Protein AF-A0AB33T198-F1 (afdb_monomer_lite)

Organism: NCBI:txid36809

pLDDT: mean 79.43, std 11.39, range [51.12, 93.56]

Structure (mmCIF, N/CA/C/O backbone):
data_AF-A0AB33T198-F1
#
_entry.id   AF-A0AB33T198-F1
#
loop_
_atom_site.group_PDB
_atom_site.id
_atom_site.type_symbol
_atom_site.label_atom_id
_atom_site.label_alt_id
_atom_site.label_comp_id
_atom_site.label_asym_id
_atom_site.label_entity_id
_atom_site.label_seq_id
_atom_site.pdbx_PDB_ins_code
_atom_site.Cartn_x
_atom_site.Cartn_y
_atom_site.Cartn_z
_atom_site.occupancy
_atom_site.B_iso_or_equiv
_atom_site.auth_seq_id
_atom_site.auth_comp_id
_atom_site.auth_asym_id
_atom_site.auth_atom_id
_atom_site.pdbx_PDB_model_num
ATOM 1 N N . MET A 1 1 ? 11.082 -8.237 0.330 1.00 79.19 1 MET A N 1
ATOM 2 C CA . MET A 1 1 ? 9.630 -8.207 0.601 1.00 79.19 1 MET A CA 1
ATOM 3 C C . MET A 1 1 ? 9.448 -7.559 1.955 1.00 79.19 1 MET A C 1
ATOM 5 O O . MET A 1 1 ? 10.213 -7.892 2.850 1.00 79.19 1 MET A O 1
ATOM 9 N N . ILE A 1 2 ? 8.507 -6.631 2.084 1.00 89.19 2 ILE A N 1
ATOM 10 C CA . ILE A 1 2 ? 8.133 -6.022 3.368 1.00 89.19 2 ILE A CA 1
ATOM 11 C C . ILE A 1 2 ? 6.705 -6.474 3.674 1.00 89.19 2 ILE A C 1
ATOM 13 O O . ILE A 1 2 ? 5.869 -6.448 2.773 1.00 89.19 2 ILE A O 1
ATOM 17 N N . SER A 1 3 ? 6.439 -6.882 4.913 1.00 88.75 3 SER A N 1
ATOM 18 C CA . SER A 1 3 ? 5.096 -7.227 5.389 1.00 88.75 3 SER A CA 1
ATOM 19 C C . SER A 1 3 ? 4.738 -6.335 6.569 1.00 88.75 3 SER A C 1
ATOM 21 O O . SER A 1 3 ? 5.548 -6.183 7.483 1.00 88.75 3 SER A O 1
ATOM 23 N N . ILE A 1 4 ? 3.547 -5.744 6.538 1.00 87.69 4 ILE A N 1
ATOM 24 C CA . ILE A 1 4 ? 3.021 -4.894 7.607 1.00 87.69 4 ILE A CA 1
ATOM 25 C C . ILE A 1 4 ? 1.798 -5.610 8.193 1.00 87.69 4 ILE A C 1
ATOM 27 O O . ILE A 1 4 ? 0.813 -5.779 7.464 1.00 87.69 4 ILE A O 1
ATOM 31 N N . PRO A 1 5 ? 1.855 -6.047 9.465 1.00 85.62 5 PRO A N 1
ATOM 32 C CA . PRO A 1 5 ? 0.733 -6.717 10.104 1.00 85.62 5 PRO A CA 1
ATOM 33 C C . PRO A 1 5 ? -0.414 -5.734 10.348 1.00 85.62 5 PRO A C 1
ATOM 35 O O . PRO A 1 5 ? -0.180 -4.579 10.713 1.00 85.62 5 PRO A O 1
ATOM 38 N N . THR A 1 6 ? -1.653 -6.185 10.152 1.00 84.12 6 THR A N 1
ATOM 39 C CA . THR A 1 6 ? -2.857 -5.372 10.411 1.00 84.12 6 THR A CA 1
ATOM 40 C C . THR A 1 6 ? -3.970 -6.210 11.048 1.00 84.12 6 THR A C 1
ATOM 42 O O . THR A 1 6 ? -3.943 -7.433 10.950 1.00 84.12 6 THR A O 1
ATOM 45 N N . ASP A 1 7 ? -4.973 -5.567 11.662 1.00 77.12 7 ASP A N 1
ATOM 46 C CA . ASP A 1 7 ? -6.178 -6.224 12.216 1.00 77.12 7 ASP A CA 1
ATOM 47 C C . ASP A 1 7 ? -7.144 -6.689 11.101 1.00 77.12 7 ASP A C 1
ATOM 49 O O . ASP A 1 7 ? -8.306 -6.287 11.025 1.00 77.12 7 ASP A O 1
ATOM 53 N N . GLY A 1 8 ? -6.643 -7.504 10.176 1.00 80.00 8 GLY A N 1
ATOM 54 C CA . GLY A 1 8 ? -7.364 -7.966 8.999 1.00 80.00 8 GLY A CA 1
ATOM 55 C C . GLY A 1 8 ? -6.451 -8.764 8.078 1.00 80.00 8 GLY A C 1
ATOM 56 O O . GLY A 1 8 ? -5.916 -9.796 8.468 1.00 80.00 8 GLY A O 1
ATOM 57 N N . ALA A 1 9 ? -6.282 -8.296 6.842 1.00 81.75 9 ALA A N 1
ATOM 58 C CA . ALA A 1 9 ? -5.328 -8.887 5.914 1.00 81.75 9 ALA A CA 1
ATOM 59 C C . ALA A 1 9 ? -4.023 -8.087 5.908 1.00 81.75 9 ALA A C 1
ATOM 61 O O . ALA A 1 9 ? -4.041 -6.882 5.640 1.00 81.75 9 ALA A O 1
ATOM 62 N N . ASP A 1 10 ? -2.907 -8.771 6.157 1.00 87.75 10 ASP A N 1
ATOM 63 C CA . ASP A 1 10 ? -1.567 -8.191 6.110 1.00 87.75 10 ASP A CA 1
ATOM 64 C C . ASP A 1 10 ? -1.280 -7.514 4.767 1.00 87.75 10 ASP A C 1
ATOM 66 O O . ASP A 1 10 ? -1.727 -7.950 3.698 1.00 87.75 10 ASP A O 1
ATOM 70 N N . ILE A 1 11 ? -0.506 -6.432 4.832 1.00 88.69 11 ILE A N 1
ATOM 71 C CA . ILE A 1 11 ? -0.071 -5.698 3.648 1.00 88.69 11 ILE A CA 1
ATOM 72 C C . ILE A 1 11 ? 1.305 -6.216 3.242 1.00 88.69 11 ILE A C 1
ATOM 74 O O . ILE A 1 11 ? 2.260 -6.126 4.015 1.00 88.69 11 ILE A O 1
ATOM 78 N N . HIS A 1 12 ? 1.435 -6.699 2.008 1.00 88.94 12 HIS A N 1
ATOM 79 C CA . HIS A 1 12 ? 2.707 -7.166 1.455 1.00 88.94 12 HIS A CA 1
ATOM 80 C C . HIS A 1 12 ? 3.201 -6.241 0.347 1.00 88.94 12 HIS A C 1
ATOM 82 O O . HIS A 1 12 ? 2.492 -5.991 -0.626 1.00 88.94 12 HIS A O 1
ATOM 88 N N . ILE A 1 13 ? 4.446 -5.777 0.456 1.00 91.25 13 ILE A N 1
ATOM 89 C CA . ILE A 1 13 ? 5.114 -4.930 -0.535 1.00 91.25 13 ILE A CA 1
ATOM 90 C C . ILE A 1 13 ? 6.239 -5.729 -1.199 1.00 91.25 13 ILE A C 1
ATOM 92 O O . ILE A 1 13 ? 7.199 -6.172 -0.553 1.00 91.25 13 ILE A O 1
ATOM 96 N N . LEU A 1 14 ? 6.129 -5.900 -2.515 1.00 91.38 14 LEU A N 1
ATOM 97 C CA . LEU A 1 14 ? 7.069 -6.653 -3.341 1.00 91.38 14 LEU A CA 1
ATOM 98 C C . LEU A 1 14 ? 7.721 -5.742 -4.383 1.00 91.38 14 LEU A C 1
ATOM 100 O O . LEU A 1 14 ? 7.030 -5.009 -5.088 1.00 91.38 14 LEU A O 1
ATOM 104 N N . ASN A 1 15 ? 9.045 -5.826 -4.517 1.00 91.31 15 ASN A N 1
ATOM 105 C CA . ASN A 1 15 ? 9.773 -5.158 -5.597 1.00 91.31 15 ASN A CA 1
ATOM 106 C C . ASN A 1 15 ? 9.476 -5.856 -6.927 1.00 91.31 15 ASN A C 1
ATOM 108 O O . ASN A 1 15 ? 9.427 -7.087 -6.987 1.00 91.31 15 ASN A O 1
ATOM 112 N N . ARG A 1 16 ? 9.316 -5.080 -8.000 1.00 90.25 16 ARG A N 1
ATOM 113 C CA . ARG A 1 16 ? 9.127 -5.619 -9.351 1.00 90.25 16 ARG A CA 1
ATOM 114 C C . ARG A 1 16 ? 10.446 -5.601 -10.139 1.00 90.25 16 ARG A C 1
ATOM 116 O O . ARG A 1 16 ? 11.200 -4.641 -10.001 1.00 90.25 16 ARG A O 1
ATOM 123 N N . PRO A 1 17 ? 10.706 -6.593 -11.016 1.00 84.38 17 PRO A N 1
ATOM 124 C CA . PRO A 1 17 ? 11.937 -6.645 -11.819 1.00 84.38 17 PRO A CA 1
ATOM 125 C C . PRO A 1 17 ? 12.141 -5.427 -12.731 1.00 84.38 17 PRO A C 1
ATOM 127 O O . PRO A 1 17 ? 13.265 -5.004 -12.962 1.00 84.38 17 PRO A O 1
ATOM 130 N N . CYS A 1 18 ? 11.051 -4.831 -13.218 1.00 83.12 18 CYS A N 1
ATOM 131 C CA . CYS A 1 18 ? 11.055 -3.628 -14.053 1.00 83.12 18 CYS A CA 1
ATOM 132 C C . CYS A 1 18 ? 11.069 -2.312 -13.248 1.00 83.12 18 CYS A C 1
ATOM 134 O O . CYS A 1 18 ? 10.788 -1.252 -13.802 1.00 83.12 18 CYS A O 1
ATOM 136 N N . GLY A 1 19 ? 11.337 -2.374 -11.940 1.00 85.44 19 GLY A N 1
ATOM 137 C CA . GLY A 1 19 ? 11.218 -1.241 -11.024 1.00 85.44 19 GLY A CA 1
ATOM 138 C C . GLY A 1 19 ? 9.794 -1.021 -10.499 1.00 85.44 19 GLY A C 1
ATOM 139 O O . GLY A 1 19 ? 8.812 -1.564 -11.014 1.00 85.44 19 GLY A O 1
ATOM 140 N N . GLY A 1 20 ? 9.692 -0.221 -9.434 1.00 90.06 20 GLY A N 1
ATOM 141 C CA . GLY A 1 20 ? 8.446 0.000 -8.697 1.00 90.06 20 GLY A CA 1
ATOM 142 C C . GLY A 1 20 ? 8.054 -1.174 -7.793 1.00 90.06 20 GLY A C 1
ATOM 143 O O . GLY A 1 20 ? 8.832 -2.105 -7.561 1.00 90.06 20 GLY A O 1
ATOM 144 N N . TRP A 1 21 ? 6.820 -1.127 -7.287 1.00 93.56 21 TRP A N 1
ATOM 145 C CA . TRP A 1 21 ? 6.322 -2.047 -6.266 1.00 93.56 21 TRP A CA 1
ATOM 146 C C . TRP A 1 21 ? 4.947 -2.613 -6.606 1.00 93.56 21 TRP A C 1
ATOM 148 O O . TRP A 1 21 ? 4.142 -1.998 -7.303 1.00 93.56 21 TRP A O 1
ATOM 158 N N . LYS A 1 22 ? 4.674 -3.807 -6.090 1.00 91.62 22 LYS A N 1
ATOM 159 C CA . LYS A 1 22 ? 3.339 -4.395 -6.000 1.00 91.62 22 LYS A CA 1
ATOM 160 C C . LYS A 1 22 ? 2.953 -4.426 -4.525 1.00 91.62 22 LYS A C 1
ATOM 162 O O . LYS A 1 22 ? 3.690 -5.007 -3.731 1.00 91.62 22 LYS A O 1
ATOM 167 N N . ILE A 1 23 ? 1.831 -3.804 -4.176 1.00 91.25 23 ILE A N 1
ATOM 168 C CA . ILE A 1 23 ? 1.280 -3.799 -2.815 1.00 91.25 23 ILE A CA 1
ATOM 169 C C . ILE A 1 23 ? 0.044 -4.692 -2.819 1.00 91.25 23 ILE A C 1
ATOM 171 O O . ILE A 1 23 ? -0.858 -4.460 -3.619 1.00 91.25 23 ILE A O 1
ATOM 175 N N . PHE A 1 24 ? 0.018 -5.721 -1.978 1.00 91.44 24 PHE A N 1
ATOM 176 C CA . PHE A 1 24 ? -1.069 -6.694 -1.870 1.00 91.44 24 PHE A CA 1
ATOM 177 C C . PHE A 1 24 ? -1.742 -6.595 -0.502 1.00 91.44 24 PHE A C 1
ATOM 179 O O . PHE A 1 24 ? -1.044 -6.480 0.503 1.00 91.44 24 PHE A O 1
ATOM 186 N N . GLN A 1 25 ? -3.072 -6.685 -0.475 1.00 88.50 25 GLN A N 1
ATOM 187 C CA . GLN A 1 25 ? -3.862 -6.798 0.747 1.00 88.50 25 GLN A CA 1
ATOM 188 C C . GLN A 1 25 ? -5.157 -7.572 0.466 1.00 88.50 25 GLN A C 1
ATOM 190 O O . GLN A 1 25 ? -5.908 -7.222 -0.442 1.00 88.50 25 GLN A O 1
ATOM 195 N N . GLY A 1 26 ? -5.429 -8.625 1.243 1.00 82.19 26 GLY A N 1
ATOM 196 C CA . GLY A 1 26 ? -6.737 -9.301 1.258 1.00 82.19 26 GLY A CA 1
ATOM 197 C C . GLY A 1 26 ? -7.232 -9.832 -0.094 1.00 82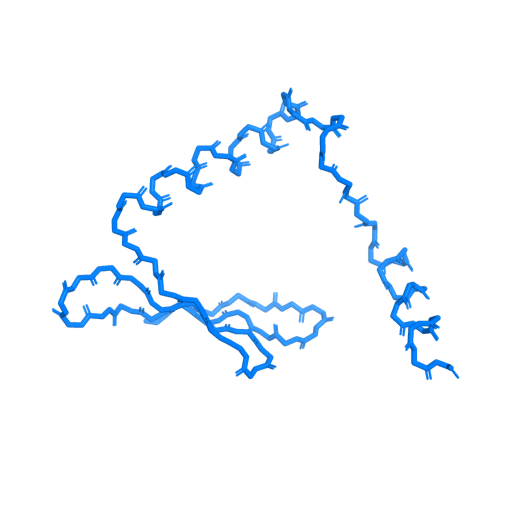.19 26 GLY A C 1
ATOM 198 O O . GLY A 1 26 ? -8.429 -9.807 -0.351 1.00 82.19 26 GLY A O 1
ATOM 199 N N . GLY A 1 27 ? -6.332 -10.268 -0.983 1.00 83.00 27 GLY A N 1
ATOM 200 C CA . GLY A 1 27 ? -6.683 -10.757 -2.326 1.00 83.00 27 GLY A CA 1
ATOM 201 C C . GLY A 1 27 ? -6.598 -9.701 -3.431 1.00 83.00 27 GLY A C 1
ATOM 202 O O . GLY A 1 27 ? -6.489 -10.054 -4.604 1.00 83.00 27 GLY A O 1
ATOM 203 N N . ALA A 1 28 ? -6.576 -8.417 -3.075 1.00 87.06 28 ALA A N 1
ATOM 204 C CA . ALA A 1 28 ? -6.396 -7.314 -4.008 1.00 87.06 28 ALA A CA 1
ATOM 205 C C . ALA A 1 28 ? -4.927 -6.879 -4.081 1.00 87.06 28 ALA A C 1
ATOM 207 O O . ALA A 1 28 ? -4.142 -7.085 -3.152 1.00 87.06 28 ALA A O 1
ATOM 208 N N . TYR A 1 29 ? -4.543 -6.241 -5.188 1.00 90.19 29 TYR A N 1
ATOM 209 C CA . TYR A 1 29 ? -3.244 -5.585 -5.287 1.00 90.19 29 TYR A CA 1
ATOM 210 C C . TYR A 1 29 ? -3.297 -4.307 -6.111 1.00 90.19 29 TYR A C 1
ATOM 212 O O . TY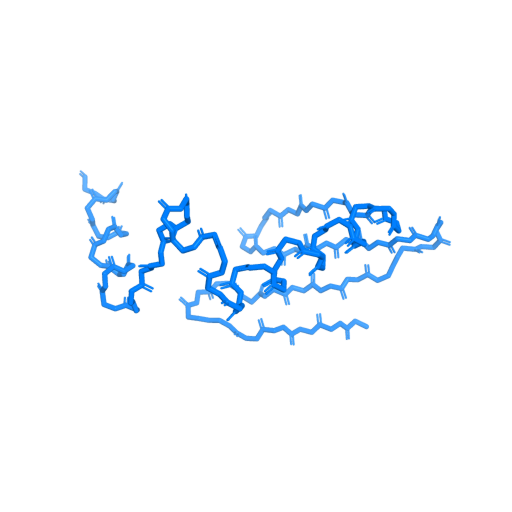R A 1 29 ? -4.120 -4.158 -7.011 1.00 90.19 29 TYR A O 1
ATOM 220 N N . ILE A 1 30 ? -2.338 -3.428 -5.844 1.00 89.75 30 ILE A N 1
ATOM 221 C CA . ILE A 1 30 ? -2.056 -2.241 -6.646 1.00 89.75 30 ILE A CA 1
ATOM 222 C C . ILE A 1 30 ? -0.606 -2.267 -7.126 1.00 89.75 30 ILE A C 1
ATOM 224 O O . ILE A 1 30 ? 0.288 -2.807 -6.466 1.00 89.75 30 ILE A O 1
ATOM 228 N N . LEU A 1 31 ? -0.376 -1.703 -8.310 1.00 91.38 31 LEU A N 1
ATOM 229 C CA . LEU A 1 31 ? 0.956 -1.510 -8.872 1.00 91.38 31 LEU A CA 1
ATOM 230 C C . LEU A 1 31 ? 1.344 -0.050 -8.683 1.00 91.38 31 LEU A C 1
ATOM 232 O O . LEU A 1 31 ? 0.604 0.838 -9.088 1.00 91.38 31 LEU A O 1
ATOM 236 N N . ILE A 1 32 ? 2.501 0.177 -8.074 1.00 91.06 32 ILE A N 1
ATOM 237 C CA . ILE A 1 32 ? 2.994 1.503 -7.714 1.00 91.06 32 ILE A CA 1
ATOM 238 C C . ILE A 1 32 ? 4.286 1.764 -8.481 1.00 91.06 32 ILE A C 1
ATOM 240 O O . ILE A 1 32 ? 5.249 0.997 -8.378 1.00 91.06 32 ILE A O 1
ATOM 244 N N . THR A 1 33 ? 4.318 2.848 -9.253 1.00 92.56 33 THR A N 1
ATOM 245 C CA . THR A 1 33 ? 5.550 3.331 -9.883 1.00 92.56 33 THR A CA 1
ATOM 246 C C . THR A 1 33 ? 6.400 4.132 -8.886 1.00 92.56 33 THR A C 1
ATOM 248 O O . THR A 1 33 ? 5.905 4.553 -7.837 1.00 92.56 33 THR A O 1
ATOM 251 N N . PRO A 1 34 ? 7.684 4.399 -9.190 1.00 89.06 34 PRO A N 1
ATOM 252 C CA . PRO A 1 34 ? 8.496 5.323 -8.397 1.00 89.06 34 PRO A CA 1
ATOM 253 C C . PRO A 1 34 ? 7.863 6.704 -8.195 1.00 89.06 34 PRO A C 1
ATOM 255 O O . PRO A 1 34 ? 8.008 7.294 -7.125 1.00 89.06 34 PRO A O 1
ATOM 258 N N . ASP A 1 35 ? 7.142 7.216 -9.193 1.00 91.44 35 ASP A N 1
ATOM 259 C CA . ASP A 1 35 ? 6.480 8.514 -9.082 1.00 91.44 35 ASP A CA 1
ATOM 260 C C . ASP A 1 35 ? 5.260 8.466 -8.154 1.00 91.44 35 ASP A C 1
ATOM 262 O O . ASP A 1 35 ? 5.107 9.327 -7.283 1.00 91.44 35 ASP A O 1
ATOM 266 N N . ASP A 1 36 ? 4.455 7.407 -8.266 1.00 89.69 36 ASP A N 1
ATOM 267 C CA . ASP A 1 36 ? 3.314 7.165 -7.378 1.00 89.69 36 ASP A CA 1
ATOM 268 C C . ASP A 1 36 ? 3.767 7.018 -5.925 1.00 89.69 36 ASP A C 1
ATOM 270 O O . ASP A 1 36 ? 3.149 7.585 -5.029 1.00 89.69 36 ASP A O 1
ATOM 274 N N . ALA A 1 37 ? 4.881 6.319 -5.682 1.00 87.19 37 ALA A N 1
ATOM 275 C CA . ALA A 1 37 ? 5.441 6.163 -4.343 1.00 87.19 37 ALA A CA 1
ATOM 276 C C . ALA A 1 37 ? 5.845 7.512 -3.725 1.00 87.19 37 ALA A C 1
ATOM 278 O O . ALA A 1 37 ? 5.579 7.752 -2.546 1.00 87.19 37 ALA A O 1
ATOM 279 N N . ARG A 1 38 ? 6.436 8.422 -4.515 1.00 88.38 38 ARG A N 1
ATOM 280 C CA . ARG A 1 38 ? 6.780 9.778 -4.049 1.00 88.38 38 ARG A CA 1
ATOM 281 C C . ARG A 1 38 ? 5.533 10.591 -3.711 1.00 88.38 38 ARG A C 1
ATOM 283 O O . ARG A 1 38 ? 5.487 11.228 -2.660 1.00 88.38 38 ARG A O 1
ATOM 290 N N . LYS A 1 39 ? 4.512 10.546 -4.570 1.00 88.81 39 LYS A N 1
ATOM 291 C CA . LYS A 1 39 ? 3.227 11.222 -4.329 1.00 88.81 39 LYS A CA 1
ATOM 292 C C . LYS A 1 39 ? 2.529 10.668 -3.089 1.00 88.81 39 LYS A C 1
ATOM 294 O O . LYS A 1 39 ? 2.111 11.442 -2.234 1.00 88.81 39 LYS A O 1
ATOM 299 N N . LEU A 1 40 ? 2.466 9.344 -2.958 1.00 84.19 40 LEU A N 1
ATOM 300 C CA . LEU A 1 40 ? 1.877 8.664 -1.808 1.00 84.19 40 LEU A CA 1
ATOM 301 C C . LEU A 1 40 ? 2.600 9.038 -0.512 1.00 84.19 40 LEU A C 1
ATOM 303 O O . LEU A 1 40 ? 1.950 9.386 0.468 1.00 84.19 40 LEU A O 1
ATOM 307 N N . SER A 1 41 ? 3.936 9.031 -0.517 1.00 83.31 41 SER A N 1
ATOM 308 C CA . SER A 1 41 ? 4.738 9.444 0.638 1.00 83.31 41 SER A CA 1
ATOM 309 C C . SER A 1 41 ? 4.428 10.881 1.063 1.00 83.31 41 SER A C 1
ATOM 311 O O . SER A 1 41 ? 4.243 11.128 2.254 1.00 83.31 41 SER A O 1
ATOM 313 N N . LYS A 1 42 ? 4.293 11.809 0.106 1.00 85.81 42 LYS A N 1
ATOM 314 C CA . LYS A 1 42 ? 3.919 13.199 0.389 1.00 85.81 42 LYS A CA 1
ATOM 315 C C . LYS A 1 42 ? 2.531 13.300 1.030 1.00 85.81 42 LYS A C 1
ATOM 317 O O . LYS A 1 42 ? 2.385 13.958 2.054 1.00 85.81 42 LYS A O 1
ATOM 322 N N . VAL A 1 43 ? 1.531 12.618 0.469 1.00 83.38 43 VAL A N 1
ATOM 323 C CA . VAL A 1 43 ? 0.159 12.631 1.008 1.00 83.38 43 VAL A CA 1
ATOM 324 C C . VAL A 1 43 ? 0.113 12.036 2.417 1.00 83.38 43 VAL A C 1
ATOM 326 O O . VAL A 1 43 ? -0.506 12.613 3.306 1.00 83.38 43 VAL A O 1
ATOM 329 N N . LEU A 1 44 ? 0.801 10.916 2.654 1.00 79.69 44 LEU A N 1
ATOM 330 C CA . LEU A 1 44 ? 0.866 10.298 3.981 1.00 79.69 44 LEU A CA 1
ATOM 331 C C . LEU A 1 44 ? 1.549 11.208 5.009 1.00 79.69 44 LEU A C 1
ATOM 333 O O . LEU A 1 44 ? 1.078 11.291 6.143 1.00 79.69 44 LEU A O 1
ATOM 337 N N . ALA A 1 45 ? 2.610 11.921 4.620 1.00 79.00 45 ALA A N 1
ATOM 338 C CA . ALA A 1 45 ? 3.251 12.912 5.481 1.00 79.00 45 ALA A CA 1
ATOM 339 C C . ALA A 1 45 ? 2.285 14.056 5.835 1.00 79.00 45 ALA 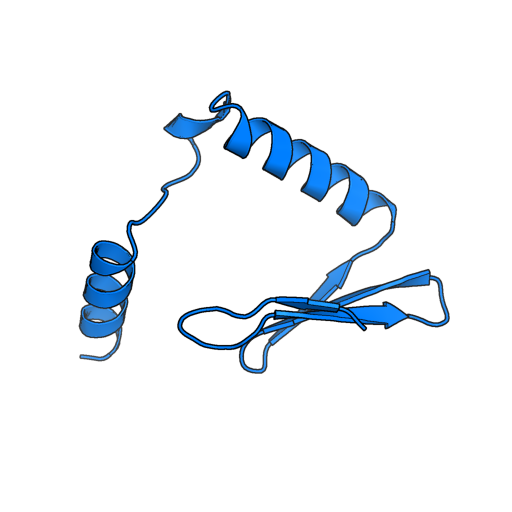A C 1
ATOM 341 O O . ALA A 1 45 ? 2.133 14.388 7.007 1.00 79.00 45 ALA A O 1
ATOM 342 N N . GLU A 1 46 ? 1.550 14.595 4.858 1.00 79.75 46 GLU A N 1
ATOM 343 C CA . GLU A 1 46 ? 0.548 15.644 5.093 1.00 79.75 46 GLU A CA 1
ATOM 344 C C . GLU A 1 46 ? -0.603 15.183 6.008 1.00 79.75 46 GLU A C 1
ATOM 346 O O . GLU A 1 46 ? -1.108 15.969 6.817 1.00 79.75 46 GLU A O 1
ATOM 351 N N . ILE A 1 47 ? -1.014 13.913 5.906 1.00 75.81 47 ILE A N 1
ATOM 352 C CA . ILE A 1 47 ? -1.996 13.297 6.811 1.00 75.81 47 ILE A CA 1
ATOM 353 C C .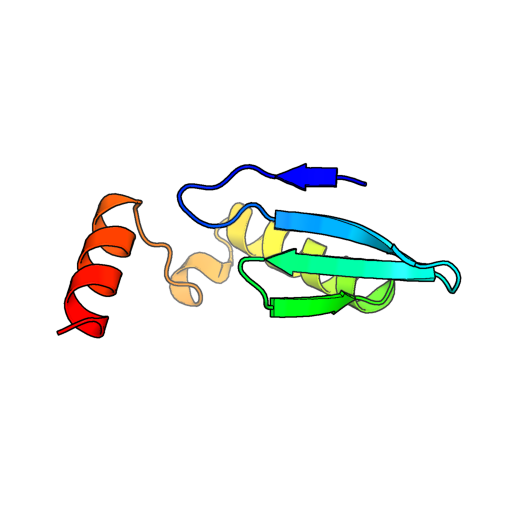 ILE A 1 47 ? -1.415 13.173 8.224 1.00 75.81 47 ILE A C 1
ATOM 355 O O . ILE A 1 47 ? -2.073 13.564 9.189 1.00 75.81 47 ILE A O 1
ATOM 359 N N . SER A 1 48 ? -0.186 12.663 8.350 1.00 76.69 48 SER A N 1
ATOM 360 C CA . SER A 1 48 ? 0.487 12.465 9.639 1.00 76.69 48 SER A CA 1
ATOM 361 C C . SER A 1 48 ? 0.757 13.782 10.370 1.00 76.69 48 SER A C 1
ATOM 363 O O . SER A 1 48 ? 0.655 13.838 11.592 1.00 76.69 48 SER A O 1
ATOM 365 N N . GLU A 1 49 ? 1.069 14.849 9.636 1.00 79.81 49 GLU A N 1
ATOM 366 C CA . GLU A 1 49 ? 1.265 16.201 10.172 1.00 79.81 49 GLU A CA 1
ATOM 367 C C . GLU A 1 49 ? -0.062 16.917 10.484 1.00 79.81 49 GLU A C 1
ATOM 369 O O . GLU A 1 49 ? -0.066 18.050 10.961 1.00 79.81 49 GLU A O 1
ATOM 374 N N . GLY A 1 50 ? -1.207 16.287 10.198 1.00 66.50 50 GLY A N 1
ATOM 375 C CA . GLY A 1 50 ? -2.533 16.843 10.458 1.00 66.50 50 GLY A CA 1
ATOM 376 C C . GLY A 1 50 ? -2.939 17.990 9.528 1.00 66.50 50 GLY A C 1
ATOM 377 O O . GLY A 1 50 ? -4.033 18.530 9.693 1.00 66.50 50 GLY A O 1
ATOM 378 N N . LYS A 1 51 ? -2.120 18.331 8.523 1.00 64.12 51 LYS A N 1
ATOM 379 C CA . LYS A 1 51 ? -2.370 19.433 7.575 1.00 64.12 51 LYS A CA 1
ATOM 380 C C . LYS A 1 51 ? -3.636 19.222 6.740 1.00 64.12 51 LYS A C 1
ATOM 382 O O . LYS A 1 51 ? -4.274 20.194 6.359 1.00 64.12 51 LYS A O 1
ATOM 387 N N . ASN A 1 52 ? -4.035 17.963 6.529 1.00 60.31 52 ASN A N 1
ATOM 388 C CA . ASN A 1 52 ? -5.237 17.578 5.777 1.00 60.31 52 ASN A CA 1
ATOM 389 C C . ASN A 1 52 ? -6.254 16.767 6.603 1.00 60.31 52 ASN A C 1
ATOM 391 O O . ASN A 1 52 ? -7.071 16.031 6.047 1.00 60.31 52 ASN A O 1
ATOM 395 N N . ARG A 1 53 ? -6.242 16.884 7.938 1.00 56.03 53 ARG A N 1
ATOM 396 C CA . ARG A 1 53 ? -7.100 16.071 8.827 1.00 56.03 53 ARG A CA 1
ATOM 397 C C . ARG A 1 53 ? -8.608 16.246 8.577 1.00 56.03 53 ARG A C 1
ATOM 399 O O . ARG A 1 53 ? -9.375 15.348 8.893 1.00 56.03 53 ARG A O 1
ATOM 406 N N . ALA A 1 54 ? -9.028 17.364 7.981 1.00 57.84 54 ALA A N 1
ATOM 407 C CA . ALA A 1 54 ? -10.420 17.618 7.597 1.00 57.84 54 ALA A CA 1
ATOM 408 C C . ALA A 1 54 ? -10.882 16.842 6.344 1.00 57.84 54 ALA A C 1
ATOM 410 O O . ALA A 1 54 ? -12.081 16.690 6.137 1.00 57.84 54 ALA A O 1
ATOM 411 N N . VAL A 1 55 ? -9.954 16.354 5.513 1.00 60.62 55 VAL A N 1
ATOM 412 C CA . VAL A 1 55 ? -10.256 15.677 4.234 1.00 60.62 55 VAL A CA 1
ATOM 413 C C . VAL A 1 55 ? -10.273 14.153 4.388 1.00 60.62 55 VAL A C 1
ATOM 415 O O . VAL A 1 55 ? -10.976 13.461 3.655 1.00 60.62 55 VAL A O 1
ATOM 418 N N . TYR A 1 56 ? -9.537 13.618 5.364 1.00 58.88 56 TYR A N 1
ATOM 419 C CA . TYR A 1 56 ? -9.389 12.178 5.566 1.00 58.88 56 TYR A CA 1
ATOM 420 C C . TYR A 1 56 ? -10.050 11.736 6.869 1.00 58.88 56 TYR A C 1
ATOM 422 O O . TYR A 1 56 ? -9.630 12.120 7.960 1.00 58.88 56 TYR A O 1
ATOM 430 N N . THR A 1 57 ? -11.076 10.891 6.764 1.00 64.31 57 THR A N 1
ATOM 431 C CA . THR A 1 57 ? -11.701 10.277 7.937 1.00 64.31 57 THR A CA 1
ATOM 432 C C . THR A 1 57 ? -10.792 9.187 8.491 1.00 64.31 57 THR A C 1
ATOM 434 O O . THR A 1 57 ? -10.610 8.143 7.866 1.00 64.31 57 THR A O 1
ATOM 437 N N . THR A 1 58 ? -10.235 9.407 9.678 1.00 62.78 58 THR A N 1
ATOM 438 C CA . THR A 1 58 ? -9.588 8.350 10.455 1.00 62.78 58 THR A CA 1
ATOM 439 C C . THR A 1 58 ? -10.615 7.677 11.355 1.00 62.78 58 THR A C 1
ATOM 441 O O . THR A 1 58 ? -11.365 8.341 12.068 1.00 62.78 58 THR A O 1
ATOM 444 N N . TYR A 1 59 ? -10.652 6.347 11.316 1.00 64.69 59 TYR A N 1
ATOM 445 C CA . TYR A 1 59 ? -11.468 5.545 12.220 1.00 64.69 59 TYR A CA 1
ATOM 446 C C . TYR A 1 59 ? -10.583 4.992 13.328 1.00 64.69 59 TYR A C 1
ATOM 448 O O . TYR A 1 59 ? -9.472 4.525 13.072 1.00 64.69 59 TYR A O 1
ATOM 456 N N . THR A 1 60 ? -11.085 4.996 14.558 1.00 72.00 60 THR A N 1
ATOM 457 C CA . THR A 1 60 ? -10.523 4.142 15.603 1.00 72.00 60 THR A CA 1
ATOM 458 C C . THR A 1 60 ? -10.789 2.670 15.255 1.00 72.00 60 THR A C 1
ATOM 460 O O . THR A 1 60 ? -11.755 2.378 14.539 1.00 72.00 60 THR A O 1
ATOM 463 N N . PRO A 1 61 ? -9.996 1.715 15.778 1.00 69.38 61 PRO A N 1
ATOM 464 C CA . PRO A 1 61 ? -10.250 0.289 15.558 1.00 69.38 61 PRO A CA 1
ATOM 465 C C . PRO A 1 61 ? -11.698 -0.125 15.880 1.00 69.38 61 PRO A C 1
ATOM 467 O O . PRO A 1 61 ? -12.323 -0.857 15.115 1.00 69.38 61 PRO A O 1
ATOM 470 N N . ALA A 1 62 ? -12.285 0.427 16.949 1.00 72.62 62 ALA A N 1
ATOM 471 C CA . ALA A 1 62 ? -13.681 0.182 17.319 1.00 72.62 62 ALA A CA 1
ATOM 472 C C . ALA A 1 62 ? -14.682 0.701 16.267 1.00 72.62 62 ALA A C 1
ATOM 474 O O . ALA A 1 62 ? -15.646 0.011 15.933 1.00 72.62 62 ALA A O 1
ATOM 475 N N . GLN A 1 63 ? -14.443 1.893 15.708 1.00 78.62 63 GLN A N 1
ATOM 476 C CA . GLN A 1 63 ? -15.285 2.464 14.652 1.00 78.62 63 GLN A CA 1
ATOM 477 C C . GLN A 1 63 ? -15.191 1.663 13.347 1.00 78.62 63 GLN A C 1
ATOM 479 O O . GLN A 1 63 ? -16.198 1.471 12.666 1.00 78.62 63 GLN A O 1
ATOM 484 N N . TYR A 1 64 ? -13.997 1.168 13.014 1.00 71.44 64 TYR A N 1
ATOM 485 C CA . TYR A 1 64 ? -13.789 0.323 11.840 1.00 71.44 64 TYR A CA 1
ATOM 486 C C . TYR A 1 64 ? -14.564 -0.997 11.951 1.00 71.44 64 TYR A C 1
ATOM 488 O O . TYR A 1 64 ? -15.304 -1.366 11.039 1.00 71.44 64 TYR A O 1
ATOM 496 N N . GLN A 1 65 ? -14.462 -1.674 13.100 1.00 75.12 65 GLN A N 1
ATOM 497 C CA . GLN A 1 65 ? -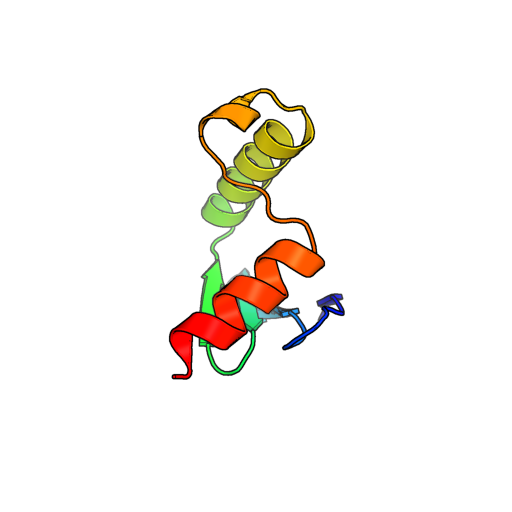15.171 -2.932 13.349 1.00 75.12 65 GLN A CA 1
ATOM 498 C C . GLN A 1 65 ? -16.697 -2.768 13.329 1.00 75.12 65 GLN A C 1
ATOM 500 O O . GLN A 1 65 ? -17.398 -3.644 12.824 1.00 75.12 65 GLN A O 1
ATOM 505 N N . ALA A 1 66 ? -17.225 -1.658 13.855 1.00 76.38 66 ALA A N 1
ATOM 506 C CA . ALA A 1 66 ? -18.659 -1.375 13.826 1.00 76.38 66 ALA A CA 1
ATOM 507 C C . ALA A 1 66 ? -19.191 -1.263 12.384 1.00 76.38 66 ALA A C 1
ATOM 509 O O . ALA A 1 66 ? -20.178 -1.910 12.042 1.00 76.38 66 ALA A O 1
ATOM 510 N N . ARG A 1 67 ? -18.476 -0.541 11.511 1.00 71.12 67 ARG A N 1
ATOM 511 C CA . ARG A 1 67 ? -18.835 -0.373 10.090 1.00 71.12 67 ARG A CA 1
ATOM 512 C C . ARG A 1 67 ? -18.789 -1.685 9.304 1.00 71.12 67 ARG A C 1
ATOM 514 O O . ARG A 1 67 ? -19.677 -1.949 8.500 1.00 71.12 67 ARG A O 1
ATOM 521 N N . HIS A 1 68 ? -17.792 -2.533 9.563 1.00 62.47 68 HIS A N 1
ATOM 522 C CA . HIS A 1 68 ? -17.688 -3.858 8.933 1.00 62.47 68 HIS A CA 1
ATOM 523 C C . HIS A 1 68 ? -18.830 -4.806 9.313 1.00 62.47 68 HIS A C 1
ATOM 525 O O . HIS A 1 68 ? -19.244 -5.634 8.502 1.00 62.47 68 HIS A O 1
ATOM 531 N N . LYS A 1 69 ? -19.363 -4.684 10.535 1.00 69.69 69 LYS A N 1
ATOM 532 C CA . LYS A 1 69 ? -20.530 -5.461 10.984 1.00 69.69 69 LYS A CA 1
ATOM 533 C C . LYS A 1 69 ? -21.839 -4.992 10.348 1.00 69.69 69 LYS A C 1
ATOM 535 O O . LYS A 1 69 ? -22.743 -5.803 10.192 1.00 69.69 69 LYS A O 1
ATOM 540 N N . GLU A 1 70 ? -21.952 -3.713 9.999 1.00 67.75 70 GLU A N 1
ATOM 541 C CA . GLU A 1 70 ? -23.133 -3.152 9.328 1.00 67.75 70 GLU A CA 1
ATOM 542 C C . GLU A 1 70 ? -23.184 -3.494 7.835 1.00 67.75 70 GLU A C 1
ATOM 544 O O . GLU A 1 70 ? -24.267 -3.684 7.301 1.00 67.75 70 GLU A O 1
ATOM 549 N N . GLN A 1 71 ? -22.033 -3.615 7.166 1.00 58.56 71 GLN A N 1
ATOM 550 C CA . GLN A 1 71 ? -21.967 -3.924 5.728 1.00 58.56 71 GLN A CA 1
ATOM 551 C C . GLN A 1 71 ? -22.183 -5.408 5.383 1.00 58.56 71 GLN A C 1
ATOM 553 O O . GLN A 1 71 ? -22.385 -5.729 4.218 1.00 58.56 71 GLN A O 1
ATOM 558 N N . ASN A 1 72 ? -22.138 -6.303 6.375 1.00 54.62 72 ASN A N 1
ATOM 559 C CA . ASN A 1 72 ? -22.330 -7.751 6.212 1.00 54.62 72 ASN A CA 1
ATOM 560 C C . ASN A 1 72 ? -23.682 -8.249 6.772 1.00 54.62 72 ASN A C 1
ATOM 562 O O . ASN A 1 72 ? -23.813 -9.428 7.106 1.00 54.62 72 ASN A O 1
ATOM 566 N N . LYS A 1 73 ? -24.664 -7.352 6.918 1.00 51.12 73 LYS A N 1
ATOM 567 C CA . LYS A 1 73 ? -26.066 -7.665 7.233 1.00 51.12 73 LYS A CA 1
ATOM 568 C C . LYS A 1 73 ? -26.946 -7.367 6.030 1.00 51.12 73 LYS A C 1
ATOM 570 O O . LYS A 1 73 ? -27.930 -8.116 5.863 1.00 51.12 73 LYS A O 1
#

Radius of gyration: 14.96 Å; chains: 1; bounding box: 38×30×31 Å

Secondary s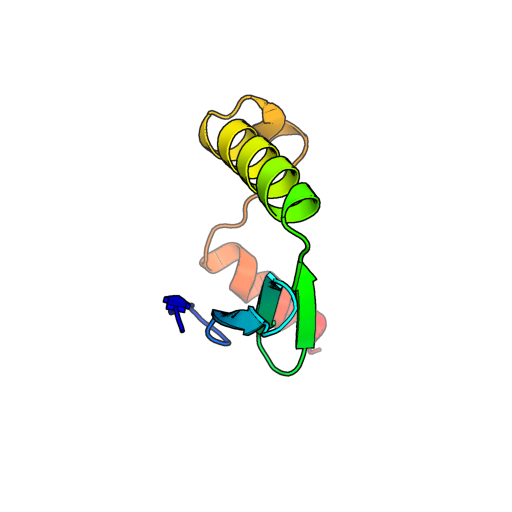tructure (DSSP, 8-state):
-EEE--SSSPEEEEE-TTSSEEEEETTEEEEE-HHHHHHHHHHHHHHHTTTTTTTS-PPPHHHHHHHHHHHT-

Foldseek 3Di:
DDWDDDPAWIWDWDADPVGFIWIDTDHDIDTAHPVNVVVVVVVVVCVVVVVCVVPDDDDDPVRVVVVVVVVVD

Sequence (73 aa):
MISIPTDGADIHILNRPCGGWKIFQGGAYILITPDDARKLSKVLAEISEGKNRAVYTTYTPAQYQARHKEQNK